Protein AF-A0A5K3ETA6-F1 (afdb_monomer_lite)

pLDDT: mean 77.11, std 19.18, range [35.22, 97.12]

Foldseek 3Di:
DDDPPPPPPVQDPPDCLVVLLVVLCVLLCQLLVDPVPDDVPDPVVVLVVLCQQQPVVQLQVLQVLNVHGDDDPVHHDHDPPPADSLNSNLVVSLVSLLPDPDQNPPDPDPDDDDDDDDDPSPGDHSNDHDDSLSSVLSSLSNRSNSVSHDDPVVSCVGCVNVPDPPPPPPPPDD

Organism: Mesocestoides corti (NCBI:txid53468)

InterPro domains:
  IPR000719 Protein kinase domain [PF00069] (15-161)
  IPR000719 Protein kinase domain [PS50011] (1-161)
  IPR011009 Protein kinase-like domain superfamily [SSF56112] (14-165)
  IPR050117 Mitogen-activated protein (MAP) kinase [PTHR24055] (13-162)

Structure (mmCIF, N/CA/C/O backbone):
data_AF-A0A5K3ETA6-F1
#
_entry.id   AF-A0A5K3ETA6-F1
#
loop_
_atom_site.group_PDB
_atom_site.id
_atom_site.type_symbol
_atom_site.label_atom_id
_atom_site.label_alt_id
_atom_site.label_comp_id
_atom_site.label_asym_id
_atom_site.label_entity_id
_atom_site.label_seq_id
_atom_site.pdbx_PDB_ins_code
_atom_site.Cartn_x
_atom_site.Cartn_y
_atom_site.Cartn_z
_atom_site.occupancy
_atom_site.B_iso_or_equiv
_atom_site.auth_seq_id
_atom_site.auth_comp_id
_atom_site.auth_asym_id
_atom_site.auth_atom_id
_atom_site.pdbx_PDB_model_num
ATOM 1 N N . ARG A 1 1 ? -38.987 4.309 29.956 1.00 40.47 1 ARG A N 1
ATOM 2 C CA . ARG A 1 1 ? -38.670 3.599 28.692 1.00 40.47 1 ARG A CA 1
ATOM 3 C C . ARG A 1 1 ? -37.370 4.204 28.181 1.00 40.47 1 ARG A C 1
ATOM 5 O O . ARG A 1 1 ? -37.408 5.271 27.590 1.00 40.47 1 ARG A O 1
ATOM 12 N N . GLU A 1 2 ? -36.251 3.592 28.552 1.00 41.38 2 GLU A N 1
ATOM 13 C CA . GLU A 1 2 ? -34.881 4.021 28.227 1.00 41.38 2 GLU A CA 1
ATOM 14 C C . GLU A 1 2 ? -34.517 3.629 26.777 1.00 41.38 2 GLU A C 1
ATOM 16 O O . GLU A 1 2 ? -34.916 2.544 26.342 1.00 41.38 2 GLU A O 1
ATOM 21 N N . PRO A 1 3 ? -33.788 4.463 26.013 1.00 51.09 3 PRO A N 1
ATOM 22 C CA . PRO A 1 3 ? -33.422 4.177 24.629 1.00 51.09 3 PRO A CA 1
ATOM 23 C C . PRO A 1 3 ? -32.154 3.307 24.547 1.00 51.09 3 PRO A C 1
ATOM 25 O O . PRO A 1 3 ? -31.030 3.781 24.689 1.00 51.09 3 PRO A O 1
ATOM 28 N N . THR A 1 4 ? -32.322 2.026 24.224 1.00 50.16 4 THR A N 1
ATOM 29 C CA . THR A 1 4 ? -31.259 1.021 24.008 1.00 50.16 4 THR A CA 1
ATOM 30 C C . THR A 1 4 ? -30.449 1.206 22.708 1.00 50.16 4 THR A C 1
ATOM 32 O O . THR A 1 4 ? -30.017 0.225 22.109 1.00 50.16 4 THR A O 1
ATOM 35 N N . ALA A 1 5 ? -30.230 2.436 22.233 1.00 53.06 5 ALA A N 1
ATOM 36 C CA . ALA A 1 5 ? -29.654 2.691 20.903 1.00 53.06 5 ALA A CA 1
ATOM 37 C C . ALA A 1 5 ? -28.271 3.374 20.887 1.00 53.06 5 ALA A C 1
ATOM 39 O O . ALA A 1 5 ? -27.763 3.663 19.808 1.00 53.06 5 ALA A O 1
ATOM 40 N N . PHE A 1 6 ? -27.628 3.608 22.039 1.00 46.38 6 PHE A N 1
ATOM 41 C CA . PHE A 1 6 ? -26.359 4.362 22.098 1.00 46.38 6 PHE A CA 1
ATOM 42 C C . PHE A 1 6 ? -25.091 3.551 22.413 1.00 46.38 6 PHE A C 1
ATOM 44 O O . PHE A 1 6 ? -24.008 4.124 22.466 1.00 46.38 6 PHE A O 1
ATOM 51 N N . TYR A 1 7 ? -25.169 2.221 22.525 1.00 45.25 7 TYR A N 1
ATOM 52 C CA . TYR A 1 7 ? -23.988 1.371 22.764 1.00 45.25 7 TYR A CA 1
ATOM 53 C C . TYR A 1 7 ? -23.715 0.368 21.638 1.00 45.25 7 TYR A C 1
ATOM 55 O O . TYR A 1 7 ? -23.285 -0.755 21.875 1.00 45.25 7 TYR A O 1
ATOM 63 N N . SER A 1 8 ? -23.897 0.763 20.379 1.00 44.25 8 SER A N 1
ATOM 64 C CA . SER A 1 8 ? -23.149 0.123 19.289 1.00 44.25 8 SER A CA 1
ATOM 65 C C . SER A 1 8 ? -21.801 0.818 19.181 1.00 44.25 8 SER A C 1
ATOM 67 O O . SER A 1 8 ? -21.592 1.624 18.285 1.00 44.25 8 SER A O 1
ATOM 69 N N . ASN A 1 9 ? -20.912 0.5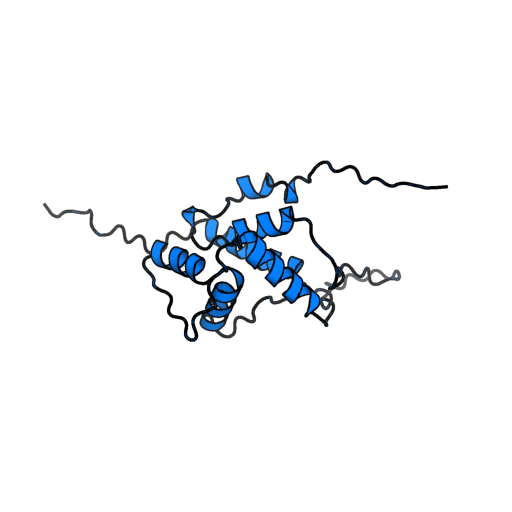72 20.141 1.00 43.56 9 ASN A N 1
ATOM 70 C CA . ASN A 1 9 ? -19.555 1.099 20.103 1.00 43.56 9 ASN A CA 1
ATOM 71 C C . ASN A 1 9 ? -18.862 0.518 18.844 1.00 43.56 9 ASN A C 1
ATOM 73 O O . ASN A 1 9 ? -18.558 -0.676 18.839 1.00 43.56 9 ASN A O 1
ATOM 77 N N . PRO A 1 10 ? -18.631 1.274 17.748 1.00 48.25 10 PRO A N 1
ATOM 78 C CA . PRO A 1 10 ? -18.183 0.704 16.467 1.00 48.25 10 PRO A CA 1
ATOM 79 C C . PRO A 1 10 ? -16.693 0.325 16.468 1.00 48.25 10 PRO A C 1
ATOM 81 O O . PRO A 1 10 ? -16.143 -0.043 15.431 1.00 48.25 10 PRO A O 1
ATOM 84 N N . ILE A 1 11 ? -16.026 0.471 17.616 1.00 46.25 11 ILE A N 1
ATOM 85 C CA . ILE A 1 11 ? -14.596 0.776 17.722 1.00 46.25 11 ILE A CA 1
ATOM 86 C C . ILE A 1 11 ? -13.679 -0.373 17.277 1.00 46.25 11 ILE A C 1
ATOM 88 O O . ILE A 1 11 ? -12.515 -0.118 16.996 1.00 46.25 11 ILE A O 1
ATOM 92 N N . LEU A 1 12 ? -14.157 -1.610 17.118 1.00 46.22 12 LEU A N 1
ATOM 93 C CA . LEU A 1 12 ? -13.300 -2.735 16.718 1.00 46.22 12 LEU A CA 1
ATOM 94 C C . LEU A 1 12 ? -14.031 -3.763 15.846 1.00 46.22 12 LEU A C 1
ATOM 96 O O . LEU A 1 12 ? -13.994 -4.958 16.129 1.00 46.22 12 LEU A O 1
ATOM 100 N N . ARG A 1 13 ? -14.678 -3.353 14.747 1.00 51.44 13 ARG A N 1
ATOM 101 C CA . ARG A 1 13 ? -14.955 -4.333 13.680 1.00 51.44 13 ARG A CA 1
ATOM 102 C C . ARG A 1 13 ? -13.637 -4.689 12.987 1.00 51.44 13 ARG A C 1
ATOM 104 O O . ARG A 1 13 ? -13.348 -4.205 11.895 1.00 51.44 13 ARG A O 1
ATOM 111 N N . GLN A 1 14 ? -12.834 -5.530 13.643 1.00 55.91 14 GLN A N 1
ATOM 112 C CA . GLN A 1 14 ? -11.781 -6.295 12.992 1.00 55.91 14 GLN A CA 1
ATOM 113 C C . GLN A 1 14 ? -12.472 -7.145 11.932 1.00 55.91 14 GLN A C 1
ATOM 115 O O . GLN A 1 14 ? -13.190 -8.098 12.220 1.00 55.91 14 GLN A O 1
ATOM 120 N N . THR A 1 15 ? -12.355 -6.695 10.696 1.00 73.69 15 THR A N 1
ATOM 121 C CA . THR A 1 15 ? -12.872 -7.403 9.536 1.00 73.69 15 THR A CA 1
ATOM 122 C C . THR A 1 15 ? -11.732 -8.196 8.922 1.00 73.69 15 THR A C 1
ATOM 124 O O . THR A 1 15 ? -10.556 -7.933 9.188 1.00 73.69 15 THR A O 1
ATOM 127 N N . THR A 1 16 ? -12.075 -9.106 8.020 1.00 84.06 16 THR A N 1
ATOM 128 C CA . THR A 1 16 ? -11.120 -9.792 7.136 1.00 84.06 16 THR A CA 1
ATOM 129 C C . THR A 1 16 ? -10.207 -8.821 6.368 1.00 84.06 16 THR A C 1
ATOM 131 O O . THR A 1 16 ? -9.168 -9.216 5.847 1.00 84.06 16 THR A O 1
ATOM 134 N N . ALA A 1 17 ? -10.532 -7.520 6.336 1.00 87.50 17 ALA A N 1
ATOM 135 C CA . ALA A 1 17 ? -9.655 -6.482 5.814 1.00 87.50 17 ALA A CA 1
ATOM 136 C C . ALA A 1 17 ? -8.297 -6.423 6.540 1.00 87.50 17 ALA A C 1
ATOM 138 O O . ALA A 1 17 ? -7.307 -6.052 5.910 1.00 87.50 17 ALA A O 1
ATOM 139 N N . VAL A 1 18 ? -8.213 -6.755 7.836 1.00 91.00 18 VAL A N 1
ATOM 140 C CA . VAL A 1 18 ? -6.930 -6.778 8.568 1.00 91.00 18 VAL A CA 1
ATOM 141 C C . VAL A 1 18 ? -6.021 -7.889 8.041 1.00 91.00 18 VAL A C 1
ATOM 143 O O . VAL A 1 18 ? -4.837 -7.644 7.816 1.00 91.00 18 VAL A O 1
ATOM 146 N N . ASP A 1 19 ? -6.579 -9.060 7.736 1.00 92.81 19 ASP A N 1
ATOM 147 C CA . ASP A 1 19 ? -5.821 -10.165 7.139 1.00 92.81 19 ASP A CA 1
ATOM 148 C C . ASP A 1 19 ? -5.293 -9.774 5.752 1.00 92.81 19 ASP A C 1
ATOM 150 O O .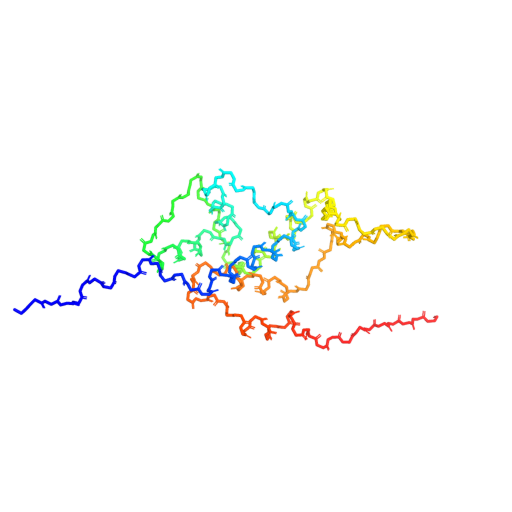 ASP A 1 19 ? -4.134 -10.012 5.421 1.00 92.81 19 ASP A O 1
ATOM 154 N N . LEU A 1 20 ? -6.108 -9.072 4.959 1.00 94.75 20 LEU A N 1
ATOM 155 C CA . LEU A 1 20 ? -5.720 -8.554 3.640 1.00 94.75 20 LEU A CA 1
ATOM 156 C C . LEU A 1 20 ? -4.616 -7.490 3.732 1.00 94.75 20 LEU A C 1
ATOM 158 O O . LEU A 1 20 ? -3.731 -7.450 2.876 1.00 94.75 20 LEU A O 1
ATOM 162 N N . TRP A 1 21 ? -4.614 -6.674 4.790 1.00 93.75 21 TRP A N 1
ATOM 163 C CA . TRP A 1 21 ? -3.499 -5.770 5.073 1.00 93.75 21 TRP A CA 1
ATOM 164 C C . TRP A 1 21 ? -2.219 -6.553 5.371 1.00 93.75 21 TRP A C 1
ATOM 166 O O . TRP A 1 21 ? -1.184 -6.267 4.772 1.00 93.75 21 TRP A O 1
ATOM 176 N N . ALA A 1 22 ? -2.287 -7.573 6.231 1.00 93.00 22 ALA A N 1
ATOM 177 C CA . ALA A 1 22 ? -1.143 -8.429 6.543 1.00 93.00 22 ALA A CA 1
ATOM 178 C C . ALA A 1 22 ? -0.588 -9.128 5.287 1.00 93.00 22 ALA A C 1
ATOM 180 O O . ALA A 1 22 ? 0.625 -9.134 5.074 1.00 93.00 22 ALA A O 1
ATOM 181 N N . VAL A 1 23 ? -1.459 -9.617 4.396 1.00 95.19 23 VAL A N 1
ATOM 182 C CA . VAL A 1 23 ? -1.069 -10.140 3.073 1.00 95.19 23 VAL A CA 1
ATOM 183 C C . VAL A 1 23 ? -0.347 -9.071 2.247 1.00 95.19 23 VAL A C 1
ATOM 185 O O . VAL A 1 23 ? 0.674 -9.359 1.624 1.00 95.19 23 VAL A O 1
ATOM 188 N N . GLY A 1 24 ? -0.819 -7.822 2.277 1.00 95.38 24 GLY A N 1
ATOM 189 C CA . GLY A 1 24 ? -0.132 -6.682 1.669 1.00 95.38 24 GLY A CA 1
ATOM 190 C C . GLY A 1 24 ? 1.276 -6.455 2.227 1.00 95.38 24 GLY A C 1
ATOM 191 O O . GLY A 1 24 ? 2.210 -6.255 1.452 1.00 95.38 24 GLY A O 1
ATOM 192 N N . VAL A 1 25 ? 1.457 -6.540 3.549 1.00 92.75 25 VAL A N 1
ATOM 193 C CA . VAL A 1 25 ? 2.769 -6.403 4.210 1.00 92.75 25 VAL A CA 1
ATOM 194 C C . VAL A 1 25 ? 3.718 -7.538 3.819 1.00 92.75 25 VAL A C 1
ATOM 196 O O . VAL A 1 25 ? 4.877 -7.284 3.495 1.00 92.75 25 VAL A O 1
ATOM 199 N N . ILE A 1 26 ? 3.231 -8.780 3.766 1.00 92.06 26 ILE A N 1
ATOM 200 C CA . ILE A 1 26 ? 4.012 -9.923 3.265 1.00 92.06 26 ILE A CA 1
ATOM 201 C C . ILE A 1 26 ? 4.413 -9.682 1.805 1.00 92.06 26 ILE A C 1
ATOM 203 O O . ILE A 1 26 ? 5.564 -9.890 1.416 1.00 92.06 26 ILE A O 1
ATOM 207 N N . PHE A 1 27 ? 3.488 -9.180 0.987 1.00 93.75 27 PHE A N 1
ATOM 208 C CA . PHE A 1 27 ? 3.772 -8.906 -0.414 1.00 93.75 27 PHE A CA 1
ATOM 209 C C . PHE A 1 27 ? 4.799 -7.777 -0.600 1.00 93.75 27 PHE A C 1
ATOM 211 O O . PHE A 1 27 ? 5.649 -7.871 -1.488 1.00 93.75 27 PHE A O 1
ATOM 218 N N . LEU A 1 28 ? 4.816 -6.761 0.274 1.00 91.69 28 LEU A N 1
ATOM 219 C CA . LEU A 1 28 ? 5.882 -5.751 0.301 1.00 91.69 28 LEU A CA 1
ATOM 220 C C . LEU A 1 28 ? 7.261 -6.370 0.497 1.00 91.69 28 LEU A C 1
ATOM 222 O O . LEU A 1 28 ? 8.210 -5.936 -0.162 1.00 91.69 28 LEU A O 1
ATOM 226 N N . SER A 1 29 ? 7.386 -7.385 1.355 1.00 88.88 29 SER A N 1
ATOM 227 C CA . SER A 1 29 ? 8.654 -8.092 1.536 1.00 88.88 29 SER A CA 1
ATO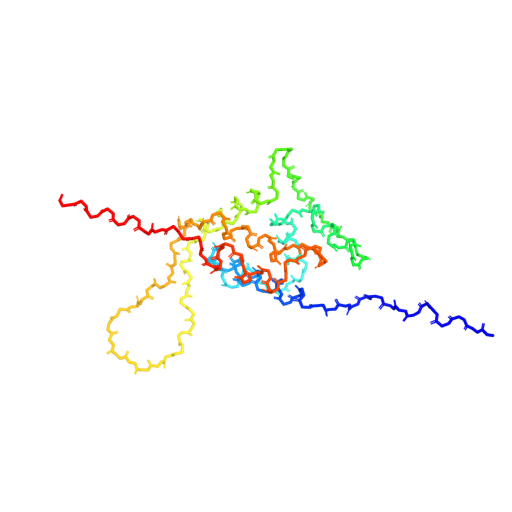M 228 C C . SER A 1 29 ? 9.135 -8.739 0.240 1.00 88.88 29 SER A C 1
ATOM 230 O O . SER A 1 29 ? 10.314 -8.621 -0.093 1.00 88.88 29 SER A O 1
ATOM 232 N N . PHE A 1 30 ? 8.236 -9.318 -0.562 1.00 88.12 30 PHE A N 1
ATOM 233 C CA . PHE A 1 30 ? 8.599 -9.849 -1.879 1.00 88.12 30 PHE A CA 1
ATOM 234 C C . PHE A 1 30 ? 8.996 -8.745 -2.869 1.00 88.12 30 PHE A C 1
ATOM 236 O O . PHE A 1 30 ? 10.048 -8.837 -3.514 1.00 88.12 30 PHE A O 1
ATOM 243 N N . LEU A 1 31 ? 8.200 -7.673 -2.968 1.00 90.38 31 LEU A N 1
ATOM 244 C CA . LEU A 1 31 ? 8.442 -6.585 -3.923 1.00 90.38 31 LEU A CA 1
ATOM 245 C C . LEU A 1 31 ? 9.733 -5.817 -3.622 1.00 90.38 31 LEU A C 1
ATOM 247 O O . LEU A 1 31 ? 10.480 -5.469 -4.539 1.00 90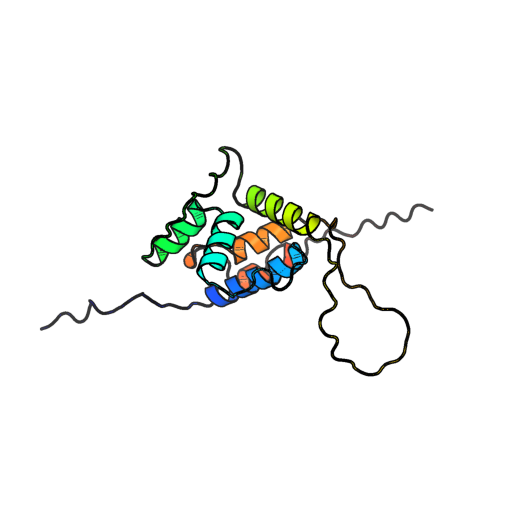.38 31 LEU A O 1
ATOM 251 N N . THR A 1 32 ? 10.029 -5.585 -2.347 1.00 87.88 32 THR A N 1
ATOM 252 C CA . THR A 1 32 ? 11.223 -4.843 -1.915 1.00 87.88 32 THR A CA 1
ATOM 253 C C . THR A 1 32 ? 12.438 -5.725 -1.680 1.00 87.88 32 THR A C 1
ATOM 255 O O . THR A 1 32 ? 13.552 -5.215 -1.662 1.00 87.88 32 THR A O 1
ATOM 258 N N . GLY A 1 33 ? 12.244 -7.035 -1.522 1.00 81.44 33 GLY A N 1
ATOM 259 C CA . GLY A 1 33 ? 13.306 -7.947 -1.117 1.00 81.44 33 GLY A CA 1
ATOM 260 C C . GLY A 1 33 ? 13.811 -7.694 0.306 1.00 81.44 33 GLY A C 1
ATOM 261 O O . GLY A 1 33 ? 14.944 -8.043 0.613 1.00 81.44 33 GLY A O 1
ATOM 262 N N . ARG A 1 34 ? 12.994 -7.073 1.167 1.00 78.69 34 ARG A N 1
ATOM 263 C CA . ARG A 1 34 ? 13.317 -6.804 2.572 1.00 78.69 34 ARG A CA 1
ATOM 264 C C . ARG A 1 34 ? 12.461 -7.640 3.501 1.00 78.69 34 ARG A C 1
ATOM 266 O O . ARG A 1 34 ? 11.232 -7.557 3.461 1.00 78.69 34 ARG A O 1
ATOM 273 N N . TYR A 1 35 ? 13.110 -8.389 4.383 1.00 75.19 35 TYR A N 1
ATOM 274 C CA . TYR A 1 35 ? 12.437 -9.103 5.456 1.00 75.19 35 TYR A CA 1
ATOM 275 C C . TYR A 1 35 ? 13.245 -9.030 6.764 1.00 75.19 35 TYR A C 1
ATOM 277 O O . TYR A 1 35 ? 14.446 -9.310 6.732 1.00 75.19 35 TYR A O 1
ATOM 285 N N . PRO A 1 36 ? 12.609 -8.703 7.904 1.00 70.38 36 PRO A N 1
ATOM 286 C CA . PRO A 1 36 ? 11.269 -8.111 8.018 1.00 70.38 36 PRO A CA 1
ATOM 287 C C . PRO A 1 36 ? 11.215 -6.727 7.338 1.00 70.38 36 PRO A C 1
ATOM 289 O O . PRO A 1 36 ? 12.203 -5.997 7.346 1.00 70.38 36 PRO A O 1
ATOM 292 N N . PHE A 1 37 ? 10.088 -6.378 6.699 1.00 69.12 37 PHE A N 1
ATOM 293 C CA . PHE A 1 37 ? 9.953 -5.105 5.966 1.00 69.12 37 PHE A CA 1
ATOM 294 C C . PHE A 1 37 ? 10.105 -3.884 6.888 1.00 69.12 37 PHE A C 1
ATOM 296 O O . PHE A 1 37 ? 10.810 -2.937 6.546 1.00 69.12 37 PHE A O 1
ATOM 303 N N . ILE A 1 38 ? 9.477 -3.939 8.063 1.00 71.81 38 ILE A N 1
ATOM 304 C CA . ILE A 1 38 ? 9.666 -3.000 9.170 1.00 71.81 38 ILE A CA 1
ATOM 305 C C . ILE A 1 38 ? 10.009 -3.835 10.404 1.00 71.81 38 ILE A C 1
ATOM 307 O O . ILE A 1 38 ? 9.365 -4.855 10.657 1.00 71.81 38 ILE A O 1
ATOM 311 N N . LYS A 1 39 ? 11.032 -3.428 11.161 1.00 68.75 39 LYS A N 1
ATOM 312 C CA . LYS A 1 39 ? 11.299 -4.005 12.481 1.00 68.75 39 LYS A CA 1
ATOM 313 C C . LYS A 1 39 ? 10.293 -3.418 13.465 1.00 68.75 39 LYS A C 1
ATOM 315 O O . LYS A 1 39 ? 10.235 -2.205 13.622 1.00 68.75 39 LYS A O 1
ATOM 320 N N . VAL A 1 40 ? 9.497 -4.278 14.089 1.00 64.62 40 VAL A N 1
ATOM 321 C CA . VAL A 1 40 ? 8.351 -3.898 14.934 1.00 64.62 40 VAL A CA 1
ATOM 322 C C . VAL A 1 40 ? 8.802 -3.535 16.356 1.00 64.62 40 VAL A C 1
ATOM 324 O O . VAL A 1 40 ? 8.214 -3.973 17.333 1.00 64.62 40 VAL A O 1
ATOM 327 N N . GLU A 1 41 ? 9.902 -2.795 16.493 1.00 68.44 41 GLU A N 1
ATOM 328 C CA . GLU A 1 41 ? 10.369 -2.354 17.817 1.00 68.44 41 GLU A CA 1
ATOM 329 C C . GLU A 1 41 ? 9.515 -1.185 18.346 1.00 68.44 41 GLU A C 1
ATOM 331 O O . GLU A 1 41 ? 9.398 -1.025 19.557 1.00 68.44 41 GLU A O 1
ATOM 336 N N . ASP A 1 42 ? 8.864 -0.429 17.450 1.00 76.25 42 ASP A N 1
ATOM 337 C CA . ASP A 1 42 ? 7.954 0.671 17.781 1.00 76.25 42 ASP A CA 1
ATOM 338 C C . ASP A 1 42 ? 6.804 0.772 16.753 1.00 76.25 42 ASP A C 1
ATOM 340 O O . ASP A 1 42 ? 7.028 0.910 15.544 1.00 76.25 42 ASP A O 1
ATOM 344 N N . ASP A 1 43 ? 5.556 0.722 17.227 1.00 83.06 43 ASP A N 1
ATOM 345 C CA . ASP A 1 43 ? 4.350 0.888 16.403 1.00 83.06 43 ASP A CA 1
ATOM 346 C C . ASP A 1 43 ? 4.286 2.273 15.733 1.00 83.06 43 ASP A C 1
ATOM 348 O O . ASP A 1 43 ? 3.721 2.422 14.642 1.00 83.06 43 ASP A O 1
ATOM 352 N N . LEU A 1 44 ? 4.891 3.296 16.347 1.00 84.12 44 LEU A N 1
ATOM 353 C CA . LEU A 1 44 ? 4.974 4.639 15.776 1.00 84.12 44 LEU A CA 1
ATOM 354 C C . LEU A 1 44 ? 5.906 4.674 14.562 1.00 84.12 44 LEU A C 1
ATOM 356 O O . LEU A 1 44 ? 5.557 5.291 13.555 1.00 84.12 44 LEU A O 1
ATOM 360 N N . GLU A 1 45 ? 7.027 3.951 14.596 1.00 84.19 45 GLU A N 1
ATOM 361 C CA . GLU A 1 45 ? 7.940 3.814 13.452 1.00 84.19 45 GLU A CA 1
ATOM 362 C C . GLU A 1 45 ? 7.281 3.070 12.286 1.00 84.19 45 GLU A C 1
ATOM 364 O O . GLU A 1 45 ? 7.452 3.428 11.111 1.00 84.19 45 GLU A O 1
ATOM 369 N N . VAL A 1 46 ? 6.457 2.065 12.598 1.00 86.81 46 VAL A N 1
ATOM 370 C CA . VAL A 1 46 ? 5.635 1.365 11.605 1.00 86.81 46 VAL A CA 1
ATOM 371 C C . VAL A 1 46 ? 4.662 2.344 10.945 1.00 86.81 46 VAL A C 1
ATOM 373 O O . VAL A 1 46 ? 4.618 2.447 9.713 1.00 86.81 46 VAL A O 1
ATOM 376 N N . LEU A 1 47 ? 3.915 3.109 11.744 1.00 88.19 47 LEU A N 1
ATOM 377 C CA . LEU A 1 47 ? 2.946 4.088 11.248 1.00 88.19 47 LEU A CA 1
ATOM 378 C C . LEU A 1 47 ? 3.614 5.198 10.424 1.00 88.19 47 LEU A C 1
ATOM 380 O O . LEU A 1 47 ? 3.104 5.594 9.368 1.00 88.19 47 LEU A O 1
ATOM 384 N N . HIS A 1 48 ? 4.769 5.674 10.879 1.00 87.75 48 HIS A N 1
ATOM 385 C CA . HIS A 1 48 ? 5.585 6.673 10.204 1.00 87.75 48 HIS A CA 1
ATOM 386 C C . HIS A 1 48 ? 6.073 6.167 8.838 1.00 87.75 48 HIS A C 1
ATOM 388 O O . HIS A 1 48 ? 5.922 6.855 7.818 1.00 87.75 48 HIS A O 1
ATOM 394 N N . SER A 1 49 ? 6.560 4.925 8.790 1.00 88.25 49 SER A N 1
ATOM 395 C CA . SER A 1 49 ? 7.004 4.254 7.565 1.00 88.25 49 SER A CA 1
ATOM 396 C C . SER A 1 49 ? 5.870 4.099 6.551 1.00 88.25 49 SER A C 1
ATOM 398 O O . SER A 1 49 ? 6.039 4.431 5.373 1.00 88.25 49 SER A O 1
ATOM 400 N N . PHE A 1 50 ? 4.685 3.659 6.987 1.00 91.19 50 PHE A N 1
ATOM 401 C CA . PHE A 1 50 ? 3.522 3.528 6.102 1.00 91.19 50 PHE A CA 1
ATOM 402 C C . PHE A 1 50 ? 2.980 4.877 5.625 1.00 91.19 50 PHE A C 1
ATOM 404 O O . PHE A 1 50 ? 2.591 4.993 4.464 1.00 91.19 50 PHE A O 1
ATOM 411 N N . SER A 1 51 ? 3.019 5.914 6.461 1.00 90.94 51 SER A N 1
ATOM 412 C CA . SER A 1 51 ? 2.638 7.280 6.068 1.00 90.94 51 SER A CA 1
ATOM 413 C C . SER A 1 51 ? 3.542 7.838 4.979 1.00 90.94 51 SER A C 1
ATOM 415 O O . SER A 1 51 ? 3.067 8.474 4.038 1.00 90.94 51 SER A O 1
ATOM 417 N N . HIS A 1 52 ? 4.830 7.515 5.035 1.00 88.31 52 HIS A N 1
ATOM 418 C CA . HIS A 1 52 ? 5.757 7.836 3.964 1.00 88.31 52 HIS A CA 1
ATOM 419 C C . HIS A 1 52 ? 5.568 6.946 2.733 1.00 88.31 52 HIS A C 1
ATOM 421 O O . HIS A 1 52 ? 5.777 7.423 1.623 1.00 88.31 52 HIS A O 1
ATOM 427 N N . LEU A 1 53 ? 5.232 5.664 2.884 1.00 90.44 53 LEU A N 1
ATOM 428 C CA . LEU A 1 53 ? 5.105 4.731 1.759 1.00 90.44 53 LEU A CA 1
ATOM 429 C C . LEU A 1 53 ? 3.818 4.942 0.949 1.00 90.44 53 LEU A C 1
ATOM 431 O O . LEU A 1 53 ? 3.856 4.946 -0.280 1.00 90.44 53 LEU A O 1
ATOM 435 N N . LEU A 1 54 ? 2.688 5.087 1.641 1.00 91.50 54 LEU A N 1
ATOM 436 C CA . LEU A 1 54 ? 1.341 5.135 1.063 1.00 91.50 54 LEU A CA 1
ATOM 437 C C . LEU A 1 54 ? 0.829 6.564 0.852 1.00 91.50 54 LEU A C 1
ATOM 439 O O . LEU A 1 54 ? -0.195 6.747 0.185 1.00 91.50 54 LEU A O 1
ATOM 443 N N . GLY A 1 55 ? 1.541 7.548 1.407 1.00 90.31 55 GLY A N 1
ATOM 444 C CA . GLY A 1 55 ? 1.177 8.958 1.422 1.00 90.31 55 GLY A CA 1
ATOM 445 C C . GLY A 1 55 ? 0.405 9.345 2.686 1.00 90.31 55 GLY A C 1
ATOM 446 O O . GLY A 1 55 ? -0.537 8.661 3.095 1.00 90.31 55 GLY A O 1
ATOM 447 N N . TYR A 1 56 ? 0.783 10.486 3.269 1.00 90.50 56 TYR A N 1
ATOM 448 C CA . TYR A 1 56 ? 0.204 10.999 4.512 1.00 90.50 56 TYR A CA 1
ATOM 449 C C . TYR A 1 56 ? -1.310 11.208 4.411 1.00 90.50 56 TYR A C 1
ATOM 451 O O . TYR A 1 56 ? -2.047 10.720 5.259 1.00 90.50 56 TYR A O 1
ATOM 459 N N . GLU A 1 57 ? -1.793 11.852 3.344 1.00 90.31 57 GLU A N 1
ATOM 460 C CA . GLU A 1 57 ? -3.226 12.135 3.164 1.00 90.31 57 GLU A CA 1
ATOM 461 C C . GLU A 1 57 ? -4.082 10.864 3.158 1.00 90.31 57 GLU A C 1
ATOM 463 O O . GLU A 1 57 ? -5.157 10.822 3.754 1.00 90.31 57 GLU A O 1
ATOM 468 N N . ARG A 1 58 ? -3.594 9.792 2.524 1.00 92.00 58 ARG A N 1
ATOM 469 C CA . ARG A 1 58 ? -4.315 8.514 2.465 1.00 92.00 58 ARG A CA 1
ATOM 470 C C . ARG A 1 58 ? -4.327 7.822 3.822 1.00 92.00 58 ARG A C 1
ATOM 472 O O . ARG A 1 58 ? -5.373 7.342 4.251 1.00 92.00 58 ARG A O 1
ATOM 479 N N . MET A 1 59 ? -3.191 7.813 4.518 1.00 93.19 59 MET A N 1
ATOM 480 C CA . MET A 1 59 ? -3.117 7.290 5.884 1.00 93.19 59 MET A CA 1
ATOM 481 C C . MET A 1 59 ? -4.017 8.077 6.839 1.00 93.19 59 MET A C 1
ATOM 483 O O . MET A 1 59 ? -4.737 7.485 7.643 1.00 93.19 59 MET A O 1
ATOM 487 N N . GLN A 1 60 ? -4.059 9.400 6.691 1.00 92.88 60 GLN A N 1
ATOM 488 C CA . GLN A 1 60 ? -4.927 10.279 7.460 1.00 92.88 60 GLN A CA 1
ATOM 489 C C . GLN A 1 60 ? -6.412 9.985 7.199 1.00 92.88 60 GLN A C 1
ATOM 491 O O . GLN A 1 60 ? -7.198 9.951 8.142 1.00 92.88 60 GLN A O 1
ATOM 496 N N . GLN A 1 61 ? -6.820 9.742 5.949 1.00 92.25 61 GLN A N 1
ATOM 497 C CA . GLN A 1 61 ? -8.189 9.313 5.617 1.00 92.25 61 GLN A CA 1
ATOM 498 C C . GLN A 1 61 ? -8.543 7.971 6.273 1.00 92.25 61 GLN A C 1
ATOM 500 O O . GLN A 1 61 ? -9.628 7.832 6.839 1.00 92.25 61 GLN A O 1
ATOM 505 N N . GLY A 1 62 ? -7.619 7.005 6.246 1.00 91.38 62 GLY A N 1
ATOM 506 C CA . GLY A 1 62 ? -7.768 5.723 6.939 1.00 91.38 62 GLY A CA 1
ATOM 507 C C . GLY A 1 62 ? -7.997 5.905 8.439 1.00 91.38 62 GLY A C 1
ATOM 508 O O . GLY A 1 62 ? -8.972 5.385 8.980 1.00 91.38 62 GLY A O 1
ATOM 509 N N . ALA A 1 63 ? -7.172 6.721 9.095 1.00 91.62 63 ALA A N 1
ATOM 510 C CA . ALA A 1 63 ? -7.324 7.034 10.513 1.00 91.62 63 ALA A CA 1
ATOM 511 C C . ALA A 1 63 ? -8.671 7.706 10.826 1.00 91.62 63 ALA A C 1
ATOM 513 O O . ALA A 1 63 ? -9.357 7.292 11.761 1.00 91.62 63 ALA A O 1
ATOM 514 N N . HIS A 1 64 ? -9.100 8.678 10.016 1.00 91.44 64 HIS A N 1
ATOM 515 C CA . HIS A 1 64 ? -10.399 9.328 10.210 1.00 91.44 64 HIS A CA 1
ATOM 516 C C . HIS A 1 64 ? -11.568 8.347 10.082 1.00 91.44 64 HIS A C 1
ATOM 518 O O . HIS A 1 64 ? -12.529 8.455 10.841 1.00 91.44 64 HIS A O 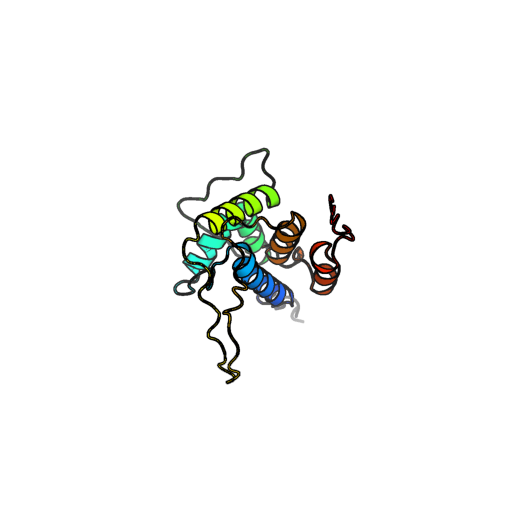1
ATOM 524 N N . SER A 1 65 ? -11.479 7.359 9.183 1.00 87.69 65 SER A N 1
ATOM 525 C CA . SER A 1 65 ? -12.532 6.345 9.013 1.00 87.69 65 SER A CA 1
ATOM 526 C C . SER A 1 65 ? -12.761 5.474 10.257 1.00 87.69 65 SER A C 1
ATOM 528 O O . SER A 1 65 ? -13.832 4.893 10.407 1.00 87.69 65 SER A O 1
ATOM 530 N N . VAL A 1 66 ? -11.783 5.425 11.168 1.00 84.19 66 VAL A N 1
ATOM 531 C CA . VAL A 1 66 ? -11.857 4.718 12.458 1.00 84.19 66 VAL A CA 1
ATOM 532 C C . VAL A 1 66 ? -11.930 5.677 13.656 1.00 84.19 66 VAL A C 1
ATOM 534 O O . VAL A 1 66 ? -11.718 5.270 14.797 1.00 84.19 66 VAL A O 1
ATOM 537 N N . GLY A 1 67 ? -12.211 6.964 13.417 1.00 86.00 67 GLY A N 1
ATOM 538 C CA . GLY A 1 67 ? -12.332 7.981 14.467 1.00 86.00 67 GLY A CA 1
ATOM 539 C C . GLY A 1 67 ? -11.001 8.393 15.109 1.00 86.00 67 GLY A C 1
ATOM 540 O O . GLY A 1 67 ? -10.978 8.822 16.261 1.00 86.00 67 GLY A O 1
ATOM 541 N N . LYS A 1 68 ? -9.880 8.241 14.396 1.00 88.50 68 LYS A N 1
ATOM 542 C CA . LYS A 1 68 ? -8.529 8.614 14.845 1.00 88.50 68 LYS A CA 1
ATOM 543 C C . LYS A 1 68 ? -7.940 9.722 13.968 1.00 88.50 68 LYS A C 1
ATOM 545 O O . LYS A 1 68 ? -8.377 9.959 12.846 1.00 88.50 68 LYS A O 1
ATOM 550 N N . ARG A 1 69 ? -6.907 10.394 14.478 1.00 89.56 69 ARG A N 1
ATOM 551 C CA . ARG A 1 69 ? -6.141 11.417 13.756 1.00 89.56 69 ARG A CA 1
ATOM 552 C C . ARG A 1 69 ? -4.653 11.111 13.891 1.00 89.56 69 ARG A C 1
ATOM 554 O O . ARG A 1 69 ? -4.181 10.938 15.008 1.00 89.56 69 ARG A O 1
ATOM 561 N N . ILE A 1 70 ? -3.938 11.055 12.769 1.00 88.00 70 ILE A N 1
ATOM 562 C CA . ILE A 1 70 ? -2.480 10.915 12.752 1.00 88.00 70 ILE A CA 1
ATOM 563 C C . ILE A 1 70 ? -1.865 12.319 12.834 1.00 88.00 70 ILE A C 1
ATOM 565 O O . ILE A 1 70 ? -2.388 13.277 12.264 1.00 88.00 70 ILE A O 1
ATOM 569 N N . LEU A 1 71 ? -0.779 12.448 13.590 1.00 87.44 71 LEU A N 1
ATOM 570 C CA . LEU A 1 71 ? 0.048 13.648 13.663 1.00 87.44 71 LEU A CA 1
ATOM 571 C C . LEU A 1 71 ? 1.489 13.197 13.414 1.00 87.44 71 LEU A C 1
ATOM 573 O O . LEU A 1 71 ? 1.982 12.338 14.138 1.00 87.44 71 LEU A O 1
ATOM 577 N N . ILE A 1 72 ? 2.124 13.716 12.361 1.00 84.56 72 ILE A N 1
ATOM 578 C CA . ILE A 1 72 ? 3.512 13.394 11.996 1.00 84.56 72 ILE A CA 1
ATOM 579 C C . ILE A 1 72 ? 4.279 14.697 11.812 1.00 84.56 72 ILE A C 1
ATOM 581 O O . ILE A 1 72 ? 3.829 15.575 11.071 1.00 84.56 72 ILE A O 1
ATOM 585 N N . ASP A 1 73 ? 5.435 14.782 12.465 1.00 81.25 73 ASP A N 1
ATOM 586 C CA . ASP A 1 73 ? 6.368 15.901 12.393 1.00 81.25 73 ASP A CA 1
ATOM 587 C C . ASP A 1 73 ? 7.797 15.365 12.162 1.00 81.25 73 ASP A C 1
ATOM 589 O O . ASP A 1 73 ? 8.256 14.546 12.962 1.00 81.25 73 ASP A O 1
ATOM 593 N N . PRO A 1 74 ? 8.492 15.754 11.074 1.00 80.94 74 PRO A N 1
ATOM 594 C CA . PRO A 1 74 ? 8.026 16.624 9.993 1.00 80.94 74 PRO A CA 1
ATOM 595 C C . PRO A 1 74 ? 6.990 15.942 9.094 1.00 80.94 74 PRO A C 1
ATOM 597 O O . PRO A 1 74 ? 7.091 14.756 8.772 1.00 80.94 74 PRO A O 1
ATOM 600 N N . ARG A 1 75 ? 5.991 16.710 8.639 1.00 78.75 75 ARG A N 1
ATOM 601 C CA . ARG A 1 75 ? 4.957 16.200 7.727 1.00 78.75 75 ARG A CA 1
ATOM 602 C C . ARG A 1 75 ? 5.610 15.678 6.435 1.00 78.75 75 ARG A C 1
ATOM 604 O O . ARG A 1 75 ? 6.398 16.410 5.831 1.00 78.75 75 ARG A O 1
ATOM 611 N N . PRO A 1 76 ? 5.253 14.469 5.959 1.00 80.75 76 PRO A N 1
ATOM 612 C CA . PRO A 1 76 ? 5.780 13.944 4.705 1.00 80.75 76 PRO A CA 1
ATOM 613 C C . PRO A 1 76 ? 5.448 14.886 3.539 1.00 80.75 76 PRO A C 1
ATOM 615 O O . PRO A 1 76 ? 4.358 15.472 3.533 1.00 80.75 76 PRO A O 1
ATOM 618 N N . PRO A 1 77 ? 6.334 15.018 2.534 1.00 76.25 77 PRO A N 1
ATOM 619 C CA . PRO A 1 77 ? 6.060 15.861 1.380 1.00 76.25 77 PRO A CA 1
ATOM 620 C C . PRO A 1 77 ? 4.773 15.393 0.683 1.00 76.25 77 PRO A C 1
ATOM 622 O O . PRO A 1 77 ? 4.577 14.180 0.519 1.00 76.25 77 PRO A O 1
ATOM 625 N N . PRO A 1 78 ? 3.888 16.325 0.283 1.00 76.12 78 PRO A N 1
ATOM 626 C CA . PRO A 1 78 ? 2.673 15.967 -0.432 1.00 76.12 78 PRO A CA 1
ATOM 627 C C . PRO A 1 78 ? 3.027 15.299 -1.764 1.00 76.12 78 PRO A C 1
ATOM 629 O O . PRO A 1 78 ? 4.091 15.540 -2.340 1.00 76.12 78 PRO A O 1
ATOM 632 N N . LEU A 1 79 ? 2.125 14.449 -2.258 1.00 79.50 79 LEU A N 1
ATOM 633 C CA . LEU A 1 79 ? 2.233 13.953 -3.629 1.00 79.50 79 LEU A CA 1
ATOM 634 C C . LEU A 1 79 ? 2.186 15.161 -4.573 1.00 79.50 79 LEU A C 1
ATOM 636 O O . LEU A 1 79 ? 1.381 16.067 -4.368 1.00 79.50 79 LEU A O 1
ATOM 640 N N . GLY A 1 80 ? 3.053 15.181 -5.586 1.00 77.88 80 GLY A N 1
ATOM 641 C CA . GLY A 1 80 ? 3.032 16.252 -6.581 1.00 77.88 80 GLY A CA 1
ATOM 642 C C . GLY A 1 80 ? 1.721 16.246 -7.373 1.00 77.88 80 GLY A C 1
ATOM 643 O O . GLY A 1 80 ? 1.136 15.186 -7.581 1.00 77.88 80 GLY A O 1
ATOM 644 N N . ASP A 1 81 ? 1.300 17.407 -7.880 1.00 74.06 81 ASP A N 1
ATOM 645 C CA . ASP A 1 81 ? -0.028 17.629 -8.489 1.00 74.06 81 ASP A CA 1
ATOM 646 C C . ASP A 1 81 ? -0.411 16.662 -9.629 1.00 74.06 81 ASP A C 1
ATOM 648 O O . ASP A 1 81 ? -1.586 16.500 -9.949 1.00 74.06 81 ASP A O 1
ATOM 652 N N . LYS A 1 82 ? 0.573 16.012 -10.264 1.00 80.44 82 LYS A N 1
ATOM 653 C CA . LYS A 1 82 ? 0.378 15.071 -11.383 1.00 80.44 82 LYS A CA 1
ATOM 654 C C . LYS A 1 82 ? 0.665 13.607 -11.025 1.00 80.44 82 LYS A C 1
ATOM 656 O O . LYS A 1 82 ? 0.540 12.738 -11.887 1.00 80.44 82 LYS A O 1
ATOM 661 N N . GLU A 1 83 ? 1.095 13.312 -9.800 1.00 86.06 83 GLU A N 1
ATOM 662 C CA . GLU A 1 83 ? 1.515 11.968 -9.400 1.00 86.06 83 GLU A CA 1
ATOM 663 C C . GLU A 1 83 ? 0.354 11.187 -8.772 1.00 86.06 83 GLU A C 1
ATOM 665 O O . GLU A 1 83 ? -0.231 11.589 -7.769 1.00 86.06 83 GLU A O 1
ATOM 670 N N . THR A 1 84 ? 0.020 10.030 -9.348 1.00 90.75 84 THR A N 1
ATOM 671 C CA . THR A 1 84 ? -1.003 9.151 -8.768 1.00 90.75 84 THR A CA 1
ATOM 672 C C . THR A 1 84 ? -0.444 8.385 -7.561 1.00 90.75 84 THR A C 1
ATOM 674 O O . THR A 1 84 ? 0.746 8.055 -7.546 1.00 90.75 84 THR A O 1
ATOM 677 N N . PRO A 1 85 ? -1.278 7.998 -6.573 1.00 88.69 85 PRO A N 1
ATOM 678 C CA . PRO A 1 85 ? -0.826 7.195 -5.432 1.00 88.69 85 PRO A CA 1
ATOM 679 C C . PRO A 1 85 ? -0.121 5.895 -5.834 1.00 88.69 85 PRO A C 1
ATOM 681 O O . PRO A 1 85 ? 0.865 5.497 -5.215 1.00 88.69 85 PRO A O 1
ATOM 684 N N . LEU A 1 86 ? -0.592 5.260 -6.912 1.00 91.75 86 LEU A N 1
ATOM 685 C CA . LEU A 1 86 ? 0.027 4.059 -7.462 1.00 91.75 86 LEU A CA 1
ATOM 686 C C . LEU A 1 86 ? 1.417 4.347 -8.045 1.00 91.75 86 LEU A C 1
ATOM 688 O O . LEU A 1 86 ? 2.351 3.585 -7.797 1.00 91.75 86 LEU A O 1
ATOM 692 N N . ALA A 1 87 ? 1.572 5.436 -8.806 1.00 91.75 87 ALA A N 1
ATOM 693 C CA . ALA A 1 87 ? 2.864 5.829 -9.366 1.00 91.75 87 ALA A CA 1
ATOM 694 C C . ALA A 1 87 ? 3.876 6.157 -8.259 1.00 91.75 87 ALA A C 1
ATOM 696 O O . ALA A 1 87 ? 5.004 5.653 -8.296 1.00 91.75 87 ALA A O 1
ATOM 697 N N . TYR A 1 88 ? 3.437 6.904 -7.242 1.00 90.94 88 TYR A N 1
ATOM 698 C CA . TYR A 1 88 ? 4.229 7.238 -6.061 1.00 90.94 88 TYR A CA 1
ATOM 699 C C . TYR A 1 88 ? 4.721 5.982 -5.330 1.00 90.94 88 TYR A C 1
ATOM 701 O O . TYR A 1 88 ? 5.927 5.777 -5.153 1.00 90.94 88 TYR A O 1
ATOM 709 N N . MET A 1 89 ? 3.794 5.088 -4.970 1.00 92.12 89 MET A N 1
ATOM 710 C CA . MET A 1 89 ? 4.112 3.843 -4.273 1.00 92.12 89 MET A CA 1
ATOM 711 C C . MET A 1 89 ? 5.039 2.959 -5.113 1.00 92.12 89 MET A C 1
ATOM 713 O O . MET A 1 89 ? 6.058 2.483 -4.614 1.00 92.12 89 MET A O 1
ATOM 717 N N . LYS A 1 90 ? 4.757 2.788 -6.410 1.00 93.56 90 LYS A N 1
ATOM 718 C CA . LYS A 1 90 ? 5.606 2.018 -7.331 1.00 93.56 90 LYS A CA 1
ATOM 719 C C . LYS A 1 90 ? 7.040 2.552 -7.358 1.00 93.56 90 LYS A C 1
ATOM 721 O O . LYS A 1 90 ? 7.983 1.774 -7.214 1.00 93.56 90 LYS A O 1
ATOM 726 N N . LYS A 1 91 ? 7.219 3.868 -7.518 1.00 92.19 91 LYS A N 1
ATOM 727 C CA . LYS A 1 91 ? 8.540 4.518 -7.538 1.00 92.19 91 LYS A CA 1
ATOM 728 C C . LYS A 1 91 ? 9.308 4.247 -6.244 1.00 92.19 91 LYS A C 1
ATOM 730 O O . LYS A 1 91 ? 10.487 3.892 -6.290 1.00 92.19 91 LYS A O 1
ATOM 735 N N . ARG A 1 92 ? 8.630 4.353 -5.099 1.00 90.75 92 ARG A N 1
ATOM 736 C CA . ARG A 1 92 ? 9.205 4.084 -3.775 1.00 90.75 92 ARG A CA 1
ATOM 737 C C . ARG A 1 92 ? 9.611 2.625 -3.608 1.00 90.75 92 ARG A C 1
ATOM 739 O O . ARG A 1 92 ? 10.740 2.376 -3.203 1.00 90.75 92 ARG A O 1
ATOM 746 N N . LEU A 1 93 ? 8.763 1.669 -3.984 1.00 91.94 93 LEU A N 1
ATOM 747 C CA . LEU A 1 93 ? 9.080 0.240 -3.884 1.00 91.94 93 LEU A CA 1
ATOM 748 C C . LEU A 1 93 ? 10.265 -0.166 -4.768 1.00 91.94 93 LEU A C 1
ATOM 750 O O . LEU A 1 93 ? 11.118 -0.936 -4.331 1.00 91.94 93 LEU A O 1
ATOM 754 N N . ILE A 1 94 ? 10.366 0.391 -5.978 1.00 91.38 94 ILE A N 1
ATOM 755 C CA . ILE A 1 94 ? 11.519 0.167 -6.863 1.00 91.38 94 ILE A CA 1
ATOM 756 C C . ILE A 1 94 ? 12.796 0.745 -6.243 1.00 91.38 94 ILE A C 1
ATOM 758 O O . ILE A 1 94 ? 13.825 0.072 -6.220 1.00 91.38 94 ILE A O 1
ATOM 762 N N . ALA A 1 95 ? 12.745 1.975 -5.723 1.00 90.56 95 ALA A N 1
ATOM 763 C CA . ALA A 1 95 ? 13.888 2.594 -5.053 1.00 90.56 95 ALA A CA 1
ATOM 764 C C . ALA A 1 95 ? 14.321 1.792 -3.816 1.00 90.56 95 ALA A C 1
ATOM 766 O O . ALA A 1 95 ? 15.509 1.543 -3.620 1.00 90.56 95 ALA A O 1
ATOM 767 N N . MET A 1 96 ? 13.350 1.323 -3.029 1.00 89.56 96 MET A N 1
ATOM 768 C CA . MET A 1 96 ? 13.576 0.448 -1.886 1.00 89.56 96 MET A CA 1
ATOM 769 C C . MET A 1 96 ? 14.297 -0.829 -2.311 1.00 89.56 96 MET A C 1
ATOM 771 O O . MET A 1 96 ? 15.355 -1.115 -1.761 1.00 89.56 96 MET A O 1
ATOM 775 N N . ARG A 1 97 ? 13.798 -1.537 -3.327 1.00 88.62 97 ARG A N 1
ATOM 776 C CA . ARG A 1 97 ? 14.439 -2.752 -3.835 1.00 88.62 97 ARG A CA 1
ATOM 777 C C . ARG A 1 97 ? 15.874 -2.505 -4.301 1.00 88.62 97 ARG A C 1
ATOM 779 O O . ARG A 1 97 ? 16.770 -3.235 -3.903 1.00 88.62 97 ARG A O 1
ATOM 786 N N . LYS A 1 98 ? 16.111 -1.446 -5.081 1.00 88.38 98 LYS A N 1
ATOM 787 C CA . LYS A 1 98 ? 17.454 -1.089 -5.577 1.00 88.38 98 LYS A CA 1
ATOM 788 C C . LYS A 1 98 ? 18.440 -0.763 -4.457 1.00 88.38 98 LYS A C 1
ATOM 790 O O . LYS A 1 98 ? 19.620 -1.074 -4.573 1.00 88.38 98 LYS A O 1
ATOM 795 N N . ALA A 1 99 ? 17.965 -0.125 -3.389 1.00 86.38 99 ALA A N 1
ATOM 796 C CA . ALA A 1 99 ? 18.779 0.174 -2.217 1.00 86.38 99 ALA A CA 1
ATOM 797 C C . ALA A 1 99 ? 19.097 -1.079 -1.382 1.00 86.38 99 ALA A C 1
ATOM 799 O O . ALA A 1 99 ? 19.965 -1.022 -0.513 1.00 86.38 99 ALA A O 1
ATOM 800 N N . GLU A 1 100 ? 18.410 -2.202 -1.623 1.00 79.12 100 GLU A N 1
ATOM 801 C CA . GLU A 1 100 ? 18.692 -3.448 -0.926 1.00 79.12 100 GLU A CA 1
ATOM 802 C C . GLU A 1 100 ? 19.951 -4.103 -1.500 1.00 79.12 100 GLU A C 1
ATOM 804 O O . GLU A 1 100 ? 19.997 -4.570 -2.643 1.00 79.12 100 GLU A O 1
ATOM 809 N N . ARG A 1 101 ? 21.018 -4.060 -0.697 1.00 66.69 101 ARG A N 1
ATOM 810 C CA . ARG A 1 101 ? 22.336 -4.613 -1.034 1.00 66.69 101 ARG A CA 1
ATOM 811 C C . ARG A 1 101 ? 22.525 -6.018 -0.480 1.00 66.69 101 ARG A C 1
ATOM 813 O O . ARG A 1 101 ? 23.397 -6.735 -0.963 1.00 66.69 101 ARG A O 1
ATOM 820 N N . LYS A 1 102 ? 21.728 -6.418 0.515 1.00 63.44 102 LYS A N 1
ATOM 821 C CA . LYS A 1 102 ? 21.713 -7.791 1.005 1.00 63.44 102 LYS A CA 1
ATOM 822 C C . LYS A 1 102 ? 20.704 -8.547 0.154 1.00 63.44 102 LYS A C 1
ATOM 824 O O . LYS A 1 102 ? 19.506 -8.313 0.256 1.00 63.44 102 LYS A O 1
ATOM 829 N N . LEU A 1 103 ? 21.179 -9.445 -0.712 1.00 55.41 103 LEU A N 1
ATOM 830 C CA . LEU A 1 103 ? 20.298 -10.486 -1.244 1.00 55.41 103 LEU A CA 1
ATOM 831 C C . LEU A 1 103 ? 19.593 -11.112 -0.040 1.00 55.41 103 LEU A C 1
ATOM 833 O O . LEU A 1 103 ? 20.275 -11.396 0.947 1.00 55.41 103 LEU A O 1
ATOM 837 N N . ILE A 1 104 ? 18.260 -11.236 -0.101 1.00 56.28 104 ILE A N 1
ATOM 838 C CA . ILE A 1 104 ? 17.446 -11.865 0.946 1.00 56.28 104 ILE A CA 1
ATOM 839 C C . ILE A 1 104 ? 18.219 -13.093 1.413 1.00 56.28 104 ILE A C 1
ATOM 841 O O . ILE A 1 104 ? 18.422 -14.023 0.629 1.00 56.28 104 ILE A O 1
ATOM 845 N N . SER A 1 105 ? 18.722 -13.061 2.649 1.00 48.66 105 SER A N 1
ATOM 846 C CA . SER A 1 105 ? 19.275 -14.262 3.255 1.00 48.66 105 SER A CA 1
ATOM 847 C C . SER A 1 105 ? 18.181 -15.304 3.139 1.00 48.66 105 SER A C 1
ATOM 849 O O . SER A 1 105 ? 17.043 -15.015 3.525 1.00 48.66 105 SER A O 1
ATOM 851 N N . LEU A 1 106 ? 18.513 -16.447 2.532 1.00 50.72 106 LEU A N 1
ATOM 852 C CA . LEU A 1 106 ? 17.586 -17.556 2.347 1.00 50.72 106 LEU A CA 1
ATOM 853 C C . LEU A 1 106 ? 16.756 -17.716 3.631 1.00 50.72 106 LEU A C 1
ATOM 855 O O . LEU A 1 106 ? 17.333 -17.605 4.722 1.00 50.72 106 LEU A O 1
ATOM 859 N N . PRO A 1 107 ? 15.434 -17.953 3.534 1.00 47.84 107 PRO A N 1
ATOM 860 C CA . PRO A 1 107 ? 14.663 -18.379 4.695 1.00 47.84 107 PRO A CA 1
ATOM 861 C C . PRO A 1 107 ? 15.465 -19.460 5.429 1.00 47.84 107 PRO A C 1
ATOM 863 O O . PRO A 1 107 ? 16.099 -20.261 4.731 1.00 47.84 107 PRO A O 1
ATOM 866 N N . PRO A 1 108 ? 15.497 -19.495 6.778 1.00 46.22 108 PRO A N 1
ATOM 867 C CA . PRO A 1 108 ? 16.164 -20.568 7.500 1.00 46.22 108 PRO A CA 1
ATOM 868 C C . PRO A 1 108 ? 15.648 -21.885 6.933 1.00 46.22 108 PRO A C 1
ATOM 870 O O . PRO A 1 108 ? 14.480 -22.226 7.108 1.00 46.22 108 PRO A O 1
ATOM 873 N N . SER A 1 109 ? 16.480 -22.551 6.133 1.00 44.19 109 SER A N 1
ATOM 874 C CA . SER A 1 109 ? 16.048 -23.742 5.425 1.00 44.19 109 SER A CA 1
ATOM 875 C C . SER A 1 109 ? 15.717 -24.759 6.502 1.00 44.19 109 SER A C 1
ATOM 877 O O . SER A 1 109 ? 16.577 -25.077 7.331 1.00 44.19 109 SER A O 1
ATOM 879 N N . MET A 1 110 ? 14.476 -25.243 6.534 1.00 50.44 110 MET A N 1
ATOM 880 C CA . MET A 1 110 ? 14.189 -26.488 7.228 1.00 50.44 110 MET A CA 1
ATOM 881 C C . MET A 1 110 ? 15.019 -27.556 6.521 1.00 50.44 110 MET A C 1
ATOM 883 O O . MET A 1 110 ? 14.634 -28.056 5.470 1.00 50.44 110 MET A O 1
ATOM 887 N N . ARG A 1 111 ? 16.220 -27.813 7.053 1.00 43.44 111 ARG A N 1
ATOM 888 C CA . ARG A 1 111 ? 17.199 -28.759 6.518 1.00 43.44 111 ARG A CA 1
ATOM 889 C C . ARG A 1 111 ? 16.565 -30.146 6.477 1.00 43.44 111 ARG A C 1
ATOM 891 O O . ARG A 1 111 ? 16.610 -30.878 7.458 1.00 43.44 111 ARG A O 1
ATOM 898 N N . THR A 1 112 ? 15.995 -30.519 5.341 1.00 44.06 112 THR A N 1
ATOM 899 C CA . THR A 1 112 ? 15.752 -31.918 5.003 1.00 44.06 112 THR A CA 1
ATOM 900 C C . THR A 1 112 ? 16.969 -32.409 4.236 1.00 44.06 112 THR A C 1
ATOM 902 O O . THR A 1 112 ? 17.271 -31.913 3.150 1.00 44.06 112 THR A O 1
ATOM 905 N N . ASN A 1 113 ? 17.696 -33.340 4.847 1.00 46.97 113 ASN A N 1
ATOM 906 C CA . ASN A 1 113 ? 18.886 -33.992 4.313 1.00 46.97 113 ASN A CA 1
ATOM 907 C C . ASN A 1 113 ? 18.608 -34.607 2.933 1.00 46.97 113 ASN A C 1
ATOM 909 O O . ASN A 1 113 ? 18.171 -35.749 2.848 1.00 46.97 113 ASN A O 1
ATOM 913 N N . THR A 1 114 ? 18.870 -33.879 1.851 1.00 45.50 114 THR A N 1
ATOM 914 C CA . THR A 1 114 ? 19.023 -34.476 0.521 1.00 45.50 114 THR A CA 1
ATOM 915 C C . THR A 1 114 ? 20.200 -33.805 -0.166 1.00 45.50 114 THR A C 1
ATOM 917 O O . THR A 1 114 ? 20.197 -32.616 -0.475 1.00 45.50 114 THR A O 1
ATOM 920 N N . SER A 1 115 ? 21.268 -34.579 -0.279 1.00 52.25 115 SER A N 1
ATOM 921 C CA . SER A 1 115 ? 22.541 -34.205 -0.867 1.00 52.25 115 SER A CA 1
ATOM 922 C C . SER A 1 115 ? 22.415 -34.246 -2.388 1.00 52.25 115 SER A C 1
ATOM 924 O O . SER A 1 115 ? 22.578 -35.309 -2.971 1.00 52.25 115 SER A O 1
ATOM 926 N N . THR A 1 116 ? 22.135 -33.113 -3.027 1.00 47.38 116 THR A N 1
ATOM 927 C CA . THR A 1 116 ? 22.467 -32.872 -4.441 1.00 47.38 116 THR A CA 1
ATOM 928 C C . THR A 1 116 ? 22.636 -31.376 -4.673 1.00 47.38 116 THR A C 1
ATOM 930 O O . THR A 1 116 ? 21.825 -30.568 -4.222 1.00 47.38 116 THR A O 1
ATOM 933 N N . ASP A 1 117 ? 23.725 -31.044 -5.353 1.00 50.47 117 ASP A N 1
ATOM 934 C CA . ASP A 1 117 ? 24.286 -29.719 -5.565 1.00 50.47 117 ASP A CA 1
ATOM 935 C C . ASP A 1 117 ? 23.344 -28.677 -6.172 1.00 50.47 117 ASP A C 1
ATOM 937 O O . ASP A 1 117 ? 22.730 -28.887 -7.218 1.00 50.47 117 ASP A O 1
ATOM 941 N N . SER A 1 118 ? 23.390 -27.499 -5.546 1.00 45.41 118 SER A N 1
ATOM 942 C CA . SER A 1 118 ? 23.155 -26.132 -6.040 1.00 45.41 118 SER A CA 1
ATOM 943 C C . SER A 1 118 ? 22.195 -25.417 -5.091 1.00 45.41 118 SER A C 1
ATOM 945 O O . SER A 1 118 ? 21.034 -25.819 -4.992 1.00 45.41 118 SER A O 1
ATOM 947 N N . PRO A 1 119 ? 22.605 -24.333 -4.403 1.00 47.59 119 PRO A N 1
ATOM 948 C CA . PRO A 1 119 ? 21.630 -23.482 -3.747 1.00 47.59 119 PRO A CA 1
ATOM 949 C C . PRO A 1 119 ? 20.770 -22.895 -4.866 1.00 47.59 119 PRO A C 1
ATOM 951 O O . PRO A 1 119 ? 21.237 -22.055 -5.633 1.00 47.59 119 PRO A O 1
ATOM 954 N N . THR A 1 120 ? 19.530 -23.359 -5.021 1.00 47.59 120 THR A N 1
ATOM 955 C CA . THR A 1 120 ? 18.577 -22.684 -5.900 1.00 47.59 120 THR A CA 1
ATOM 956 C C . THR A 1 120 ? 18.372 -21.296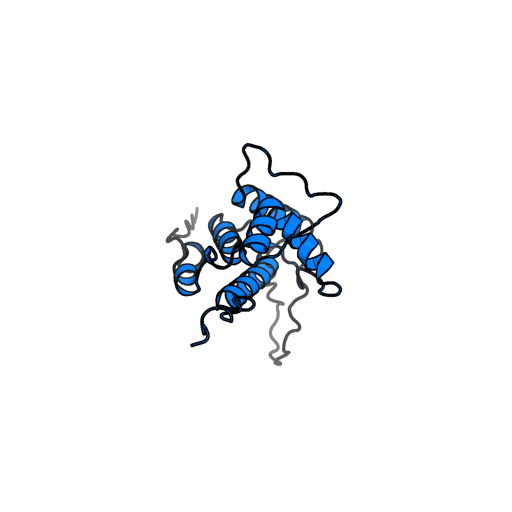 -5.304 1.00 47.59 120 THR A C 1
ATOM 958 O O . THR A 1 120 ? 17.653 -21.122 -4.322 1.00 47.59 120 THR A O 1
ATOM 961 N N . VAL A 1 121 ? 19.086 -20.301 -5.828 1.00 49.97 121 VAL A N 1
ATOM 962 C CA . VAL A 1 121 ? 18.950 -18.906 -5.415 1.00 49.97 121 VAL A CA 1
ATOM 963 C C . VAL A 1 121 ? 17.593 -18.427 -5.934 1.00 49.97 121 VAL A C 1
ATOM 965 O O . VAL A 1 121 ? 17.495 -17.830 -6.999 1.00 49.97 121 VAL A O 1
ATOM 968 N N . ILE A 1 122 ? 16.516 -18.685 -5.183 1.00 57.03 122 ILE A N 1
ATOM 969 C CA . ILE A 1 122 ? 15.173 -18.122 -5.425 1.00 57.03 122 ILE A CA 1
ATOM 970 C C . ILE A 1 122 ? 15.122 -16.677 -4.882 1.00 57.03 122 ILE A C 1
ATOM 972 O O . ILE A 1 122 ? 14.149 -16.241 -4.275 1.00 57.03 122 ILE A O 1
ATOM 976 N N . ALA A 1 123 ? 16.208 -15.917 -5.027 1.00 64.69 123 ALA A N 1
ATOM 977 C CA . ALA A 1 123 ? 16.253 -14.512 -4.653 1.00 64.69 123 ALA A CA 1
ATOM 978 C C . ALA A 1 123 ? 16.284 -13.688 -5.938 1.00 64.69 123 ALA A C 1
ATOM 980 O O . ALA A 1 123 ? 17.278 -13.658 -6.661 1.00 64.69 123 ALA A O 1
ATOM 981 N N . LEU A 1 124 ? 15.167 -13.025 -6.239 1.00 77.62 124 LEU A N 1
ATOM 982 C CA . LEU A 1 124 ? 15.087 -12.091 -7.358 1.00 77.62 124 LEU A CA 1
ATOM 983 C C . LEU A 1 124 ? 16.132 -10.974 -7.173 1.00 77.62 124 LEU A C 1
ATOM 985 O O . LEU A 1 124 ? 16.254 -10.418 -6.081 1.00 77.62 124 LEU A O 1
ATOM 989 N N . SER A 1 125 ? 16.828 -10.589 -8.247 1.00 80.69 125 SER A N 1
ATOM 990 C CA . SER A 1 125 ? 17.805 -9.486 -8.227 1.00 80.69 125 SER A CA 1
ATOM 991 C C . SER A 1 125 ? 17.215 -8.192 -7.642 1.00 80.69 125 SER A C 1
ATOM 993 O O . SER A 1 125 ? 16.018 -7.916 -7.789 1.00 80.69 125 SER A O 1
ATOM 995 N N . ASN A 1 126 ? 18.047 -7.349 -7.027 1.00 81.94 126 ASN A N 1
ATOM 996 C CA . ASN A 1 126 ? 17.650 -6.009 -6.578 1.00 81.94 126 ASN A CA 1
ATOM 997 C C . ASN A 1 126 ? 17.285 -5.063 -7.746 1.00 81.94 126 ASN A C 1
ATOM 999 O O . ASN A 1 126 ? 16.599 -4.060 -7.552 1.00 81.94 126 ASN A O 1
ATOM 1003 N N . THR A 1 127 ? 17.674 -5.421 -8.973 1.00 85.19 127 THR A N 1
ATOM 1004 C CA . THR A 1 127 ? 17.281 -4.753 -10.221 1.00 85.19 127 THR A CA 1
ATOM 1005 C C . THR A 1 127 ? 16.031 -5.347 -10.871 1.00 85.19 127 THR A C 1
ATOM 1007 O O . THR A 1 127 ? 15.595 -4.849 -11.910 1.00 85.19 127 THR A O 1
ATOM 1010 N N . HIS A 1 128 ? 15.430 -6.393 -10.293 1.00 87.12 128 HIS A N 1
ATOM 1011 C CA . HIS A 1 128 ? 14.211 -6.992 -10.831 1.00 87.12 128 HIS A CA 1
ATOM 1012 C C . HIS A 1 128 ? 13.044 -5.994 -10.795 1.00 87.12 128 HIS A C 1
ATOM 1014 O O . HIS A 1 128 ? 12.774 -5.370 -9.767 1.00 87.12 128 HIS A O 1
ATOM 1020 N N . HIS A 1 129 ? 12.342 -5.863 -11.921 1.00 87.25 129 HIS A N 1
ATOM 1021 C CA . HIS A 1 129 ? 11.157 -5.020 -12.049 1.00 87.25 129 HIS A CA 1
ATOM 1022 C C . HIS A 1 129 ? 9.923 -5.907 -12.192 1.00 87.25 129 HIS A C 1
ATOM 1024 O O . HIS A 1 129 ? 9.820 -6.689 -13.134 1.00 87.25 129 HIS A O 1
ATOM 1030 N N . PHE A 1 130 ? 8.980 -5.755 -11.267 1.00 91.06 130 PHE A N 1
ATOM 1031 C CA . PHE A 1 130 ? 7.710 -6.470 -11.314 1.00 91.06 130 PHE A CA 1
ATOM 1032 C C . PHE A 1 130 ? 6.759 -5.828 -12.340 1.00 91.06 130 PHE A C 1
ATOM 1034 O O . PHE A 1 130 ? 6.885 -4.633 -12.641 1.00 91.06 130 PHE A O 1
ATOM 1041 N N . PRO A 1 131 ? 5.777 -6.577 -12.873 1.00 93.62 131 PRO A N 1
ATOM 1042 C CA . PRO A 1 131 ? 4.743 -5.997 -13.726 1.00 93.62 131 PRO A CA 1
ATOM 1043 C C . PRO A 1 131 ? 3.935 -4.928 -12.974 1.00 93.62 131 PRO A C 1
ATOM 1045 O O . PRO A 1 131 ? 3.785 -4.984 -11.753 1.00 93.62 131 PRO A O 1
ATOM 1048 N N . SER A 1 132 ? 3.355 -3.965 -13.701 1.00 92.62 132 SER A N 1
ATOM 1049 C CA . SER A 1 132 ? 2.508 -2.908 -13.114 1.00 92.62 132 SER A CA 1
ATOM 1050 C C . SER A 1 132 ? 1.376 -3.468 -12.248 1.00 92.62 132 SER A C 1
ATOM 1052 O O . SER A 1 132 ? 1.103 -2.921 -11.182 1.00 92.62 132 SER A O 1
ATOM 1054 N N . ALA A 1 133 ? 0.788 -4.595 -12.662 1.00 94.88 133 ALA A N 1
ATOM 1055 C CA . ALA A 1 133 ? -0.260 -5.297 -11.927 1.00 94.88 133 ALA A CA 1
ATOM 1056 C C . ALA A 1 133 ? 0.180 -5.760 -10.523 1.00 94.88 133 ALA A C 1
ATOM 1058 O O . ALA A 1 133 ? -0.653 -5.835 -9.626 1.00 94.88 133 ALA A O 1
ATOM 1059 N N . ALA A 1 134 ? 1.470 -6.036 -10.299 1.00 95.44 134 ALA A N 1
ATOM 1060 C CA . ALA A 1 134 ? 1.980 -6.388 -8.973 1.00 95.44 134 ALA A CA 1
ATOM 1061 C C . ALA A 1 134 ? 1.844 -5.208 -8.002 1.00 95.44 134 ALA A C 1
ATOM 1063 O O . ALA A 1 134 ? 1.352 -5.348 -6.884 1.00 95.44 134 ALA A O 1
ATOM 1064 N N . TYR A 1 135 ? 2.247 -4.021 -8.461 1.00 95.75 135 TYR A N 1
ATOM 1065 C CA . TYR A 1 135 ? 2.150 -2.793 -7.678 1.00 95.75 135 TYR A CA 1
ATOM 1066 C C . TYR A 1 135 ? 0.692 -2.371 -7.471 1.00 95.75 135 TYR A C 1
ATOM 1068 O O . TYR A 1 135 ? 0.364 -1.904 -6.384 1.00 95.75 135 TYR A O 1
ATOM 1076 N N . ASP A 1 136 ? -0.179 -2.579 -8.466 1.00 96.50 136 ASP A N 1
ATOM 1077 C CA . ASP A 1 136 ? -1.620 -2.310 -8.335 1.00 96.50 136 ASP A CA 1
ATOM 1078 C C . ASP A 1 136 ? -2.257 -3.190 -7.255 1.00 96.50 136 ASP A C 1
ATOM 1080 O O . ASP A 1 136 ? -2.893 -2.676 -6.335 1.00 96.50 136 ASP A O 1
ATOM 1084 N N . LEU A 1 137 ? -2.000 -4.504 -7.289 1.00 97.12 137 LEU A N 1
ATOM 1085 C CA . LEU A 1 137 ? -2.497 -5.418 -6.261 1.00 97.12 137 LEU A CA 1
ATOM 1086 C C . LEU A 1 137 ? -2.000 -5.017 -4.870 1.00 97.12 137 LEU A C 1
ATOM 1088 O O . LEU A 1 137 ? -2.783 -4.960 -3.925 1.00 97.12 137 LEU A O 1
ATOM 1092 N N . CYS A 1 138 ? -0.706 -4.714 -4.743 1.00 96.69 138 CYS A N 1
ATOM 1093 C CA . CYS A 1 138 ? -0.117 -4.304 -3.471 1.00 96.69 138 CYS A CA 1
ATOM 1094 C C . CYS A 1 138 ? -0.754 -3.009 -2.941 1.00 96.69 138 CYS A C 1
ATOM 1096 O O . CYS A 1 138 ? -1.087 -2.932 -1.761 1.00 96.69 138 CYS A O 1
ATOM 1098 N N . ALA A 1 139 ? -1.000 -2.022 -3.810 1.00 96.12 139 ALA A N 1
ATOM 1099 C CA . ALA A 1 139 ? -1.665 -0.775 -3.436 1.00 96.12 139 ALA A CA 1
ATOM 1100 C C . ALA A 1 139 ? -3.107 -0.994 -2.950 1.00 96.12 139 ALA A C 1
ATOM 1102 O O . ALA A 1 139 ? -3.548 -0.310 -2.027 1.00 96.12 139 ALA A O 1
ATOM 1103 N N . ARG A 1 140 ? -3.827 -1.957 -3.540 1.00 96.44 140 ARG A N 1
ATOM 1104 C CA . ARG A 1 140 ? -5.192 -2.326 -3.137 1.00 96.44 140 ARG A CA 1
ATOM 1105 C C . ARG A 1 140 ? -5.245 -3.120 -1.829 1.00 96.44 140 ARG A C 1
ATOM 1107 O O . ARG A 1 140 ? -6.163 -2.916 -1.038 1.00 96.44 140 ARG A O 1
ATOM 1114 N N . LEU A 1 141 ? -4.272 -4.005 -1.592 1.00 96.62 141 LEU A N 1
ATOM 1115 C CA . LEU A 1 141 ? -4.110 -4.728 -0.321 1.00 96.62 141 LEU A CA 1
ATOM 1116 C C . LEU A 1 141 ? -3.768 -3.765 0.827 1.00 96.62 141 LEU A C 1
ATOM 1118 O O . LEU A 1 141 ? -4.284 -3.901 1.933 1.00 96.62 141 LEU A O 1
ATOM 1122 N N . LEU A 1 142 ? -2.947 -2.752 0.541 1.00 95.88 142 LEU A N 1
ATOM 1123 C CA . LEU A 1 142 ? -2.526 -1.713 1.483 1.00 95.88 142 LEU A CA 1
ATOM 1124 C C . LEU A 1 142 ? -3.366 -0.436 1.385 1.00 95.88 142 LEU A C 1
ATOM 1126 O O . LEU A 1 142 ? -2.869 0.666 1.617 1.00 95.88 142 LEU A O 1
ATOM 1130 N N . GLU A 1 143 ? -4.643 -0.552 1.031 1.00 95.00 143 GLU A N 1
ATOM 1131 C CA . GLU A 1 143 ? -5.570 0.575 1.108 1.00 95.00 143 GLU A CA 1
ATOM 1132 C C . GLU A 1 143 ? -5.796 0.950 2.588 1.00 95.00 143 GLU A C 1
ATOM 1134 O O . GLU A 1 143 ? -6.262 0.099 3.361 1.00 95.00 143 GLU A O 1
ATOM 1139 N N . PRO A 1 144 ? -5.451 2.184 3.023 1.00 93.44 144 PRO A N 1
ATOM 1140 C CA . PRO A 1 144 ? -5.568 2.579 4.426 1.00 93.44 144 PRO A CA 1
ATOM 1141 C C . PRO A 1 144 ? -7.002 2.592 4.948 1.00 93.44 144 PRO A C 1
ATOM 1143 O O . PRO A 1 144 ? -7.214 2.301 6.121 1.00 93.44 144 PRO A O 1
ATOM 1146 N N . VAL A 1 145 ? -7.985 2.905 4.098 1.00 92.19 145 VAL A N 1
ATOM 1147 C CA . VAL A 1 145 ? -9.401 2.895 4.482 1.00 92.19 145 VAL A CA 1
ATOM 1148 C C . VAL A 1 145 ? -9.935 1.456 4.419 1.00 92.19 145 VAL A C 1
ATOM 1150 O O . VAL A 1 145 ? -10.066 0.915 3.319 1.00 92.19 145 VAL A O 1
ATOM 1153 N N . PRO A 1 146 ? -10.305 0.814 5.547 1.00 89.94 146 PRO A N 1
ATOM 1154 C CA . PRO A 1 146 ? -10.654 -0.610 5.552 1.00 89.94 146 PRO A CA 1
ATOM 1155 C C . PRO A 1 146 ? -11.824 -0.976 4.632 1.00 89.94 146 PRO A C 1
ATOM 1157 O O . PRO A 1 146 ? -11.800 -2.031 4.011 1.00 89.94 146 PRO A O 1
ATOM 1160 N N . SER A 1 147 ? -12.819 -0.094 4.493 1.00 89.50 147 SER A N 1
ATOM 1161 C CA . SER A 1 147 ? -13.989 -0.311 3.627 1.00 89.50 147 SER A CA 1
ATOM 1162 C C . SER A 1 147 ? -13.695 -0.207 2.127 1.00 89.50 147 SER A C 1
ATOM 1164 O O . SER A 1 147 ? -14.508 -0.645 1.321 1.00 89.50 147 SER A O 1
ATOM 1166 N N . ARG A 1 148 ? -12.554 0.378 1.742 1.00 92.56 148 ARG A N 1
ATOM 1167 C CA . ARG A 1 148 ? -12.110 0.503 0.342 1.00 92.56 148 ARG A CA 1
ATOM 1168 C C . ARG A 1 148 ? -11.070 -0.553 -0.034 1.00 92.56 148 ARG A C 1
ATOM 1170 O O . ARG A 1 148 ? -10.667 -0.621 -1.195 1.00 92.56 148 ARG A O 1
ATOM 1177 N N . ARG A 1 149 ? -10.602 -1.333 0.944 1.00 94.56 149 ARG A N 1
ATOM 1178 C CA . ARG A 1 149 ? -9.586 -2.367 0.755 1.00 94.56 149 ARG A CA 1
ATOM 1179 C C . ARG A 1 149 ? -10.161 -3.533 -0.033 1.00 94.56 149 ARG A C 1
ATOM 1181 O O . ARG A 1 149 ? -11.296 -3.938 0.194 1.00 94.56 149 ARG A O 1
ATOM 1188 N N . ILE A 1 150 ? -9.351 -4.069 -0.943 1.00 94.69 150 ILE A N 1
ATOM 1189 C CA . ILE A 1 150 ? -9.727 -5.233 -1.746 1.00 94.69 150 ILE A CA 1
ATOM 1190 C C . ILE A 1 150 ? -10.039 -6.434 -0.850 1.00 94.69 150 ILE A C 1
ATOM 1192 O O . ILE A 1 150 ? -9.360 -6.674 0.150 1.00 94.69 150 ILE A O 1
ATOM 1196 N N . THR A 1 151 ? -11.056 -7.199 -1.223 1.00 94.50 151 THR A N 1
ATOM 1197 C CA . THR A 1 151 ? -11.408 -8.460 -0.564 1.00 94.50 151 THR A CA 1
ATOM 1198 C C . THR A 1 151 ? -10.548 -9.618 -1.079 1.00 94.50 151 THR A C 1
ATOM 1200 O O . THR A 1 151 ? -9.951 -9.542 -2.154 1.00 94.50 151 THR A O 1
ATOM 1203 N N . ALA A 1 152 ? -10.499 -10.736 -0.345 1.00 93.69 152 ALA A N 1
ATOM 1204 C CA . ALA A 1 152 ? -9.797 -11.942 -0.805 1.00 93.69 152 ALA A CA 1
ATOM 1205 C C . ALA A 1 152 ? -10.330 -12.436 -2.160 1.00 93.69 152 ALA A C 1
ATOM 1207 O O . ALA A 1 152 ? -9.565 -12.810 -3.047 1.00 93.69 152 ALA A O 1
ATOM 1208 N N . GLU A 1 153 ? -11.651 -12.393 -2.328 1.00 92.69 153 GLU A N 1
ATOM 1209 C CA . GLU A 1 153 ? -12.335 -12.847 -3.533 1.00 92.69 153 GLU A CA 1
ATOM 1210 C C . GLU A 1 153 ? -11.954 -12.002 -4.762 1.00 92.69 153 GLU A C 1
ATOM 1212 O O . GLU A 1 153 ? -11.680 -12.526 -5.842 1.00 92.69 153 GLU A O 1
ATOM 1217 N N . GLU A 1 154 ? -11.872 -10.682 -4.598 1.00 93.94 154 GLU A N 1
ATOM 1218 C CA . GLU A 1 154 ? -11.396 -9.765 -5.634 1.00 93.94 154 GLU A CA 1
ATOM 1219 C C . GLU A 1 154 ? -9.891 -9.917 -5.888 1.00 93.94 154 GLU A C 1
ATOM 1221 O O . GLU A 1 154 ? -9.457 -9.878 -7.041 1.00 93.94 154 GLU A O 1
ATOM 1226 N N . ALA A 1 155 ? -9.091 -10.131 -4.839 1.00 95.44 155 ALA A N 1
ATOM 1227 C CA . ALA A 1 155 ? -7.644 -10.293 -4.947 1.00 95.44 155 ALA A CA 1
ATOM 1228 C C . ALA A 1 155 ? -7.263 -11.526 -5.780 1.00 95.44 155 ALA A C 1
ATOM 1230 O O . ALA A 1 155 ? -6.394 -11.431 -6.646 1.00 95.44 155 ALA A O 1
ATOM 1231 N N . VAL A 1 156 ? -7.951 -12.658 -5.598 1.00 94.31 156 VAL A N 1
ATOM 1232 C CA . VAL A 1 156 ? -7.729 -13.871 -6.411 1.00 94.31 156 VAL A CA 1
ATOM 1233 C C . VAL A 1 156 ? -8.088 -13.641 -7.882 1.00 94.31 156 VAL A C 1
ATOM 1235 O O . VAL A 1 156 ? -7.462 -14.210 -8.776 1.00 94.31 156 VAL A O 1
ATOM 1238 N N . ARG A 1 157 ? -9.062 -12.767 -8.165 1.00 95.06 157 ARG A N 1
ATOM 1239 C CA . ARG A 1 157 ? -9.434 -12.395 -9.538 1.00 95.06 157 ARG A CA 1
ATOM 1240 C C . ARG A 1 157 ? -8.508 -11.356 -10.166 1.00 95.06 157 ARG A C 1
ATOM 1242 O O . ARG A 1 157 ? -8.626 -11.101 -11.365 1.00 95.06 157 ARG A O 1
ATOM 1249 N N . HIS A 1 158 ? -7.611 -10.754 -9.389 1.00 95.44 158 HIS A N 1
ATOM 1250 C CA . HIS A 1 158 ? -6.750 -9.676 -9.847 1.00 95.44 158 HIS A CA 1
ATOM 1251 C C . HIS A 1 158 ? -5.838 -10.133 -11.006 1.00 95.44 158 HIS A C 1
ATOM 1253 O O . HIS A 1 158 ? -5.303 -11.246 -10.943 1.00 95.44 158 HIS A O 1
ATOM 1259 N N . PRO A 1 159 ? -5.573 -9.289 -12.030 1.00 94.38 159 PRO A N 1
ATOM 1260 C CA . PRO A 1 159 ? -4.737 -9.653 -13.183 1.00 94.38 159 PRO A CA 1
ATOM 1261 C C . PRO A 1 159 ? -3.343 -10.182 -12.827 1.00 94.38 159 PRO A C 1
ATOM 1263 O O . PRO A 1 159 ? -2.777 -10.986 -13.559 1.00 94.38 159 PRO A O 1
ATOM 1266 N N . TYR A 1 160 ? -2.792 -9.748 -11.691 1.00 94.31 160 TYR A N 1
ATOM 1267 C CA . TYR A 1 160 ? -1.514 -10.257 -11.188 1.00 94.31 160 TYR A CA 1
ATOM 1268 C C . TYR A 1 160 ? -1.581 -11.729 -10.749 1.00 94.31 160 TYR A C 1
ATOM 1270 O O . TYR A 1 160 ? -0.637 -12.468 -10.995 1.00 94.31 160 TYR A O 1
ATOM 1278 N N . ILE A 1 161 ? -2.687 -12.154 -10.126 1.00 92.56 161 ILE A N 1
ATOM 1279 C CA . ILE A 1 161 ? -2.857 -13.516 -9.594 1.00 92.56 161 ILE A CA 1
ATOM 1280 C C . ILE A 1 161 ? -3.377 -14.469 -10.668 1.00 92.56 161 ILE A C 1
ATOM 1282 O O . ILE A 1 161 ? -2.845 -15.564 -10.818 1.00 92.56 161 ILE A O 1
ATOM 1286 N N . ARG A 1 162 ? -4.379 -14.057 -11.459 1.00 90.50 162 ARG A N 1
ATOM 1287 C CA . ARG A 1 162 ? -4.888 -14.896 -12.562 1.00 90.50 162 ARG A CA 1
ATOM 1288 C C . ARG A 1 162 ? -3.886 -15.057 -13.707 1.00 90.50 162 ARG A C 1
ATOM 1290 O O . ARG A 1 162 ? -4.061 -15.947 -14.533 1.00 90.50 162 ARG A O 1
ATOM 1297 N N . GLY A 1 163 ? -2.875 -14.191 -13.758 1.00 79.00 163 GLY A N 1
ATOM 1298 C CA . GLY A 1 163 ? -2.037 -13.995 -14.926 1.00 79.00 163 GLY A CA 1
ATOM 1299 C C . GLY A 1 163 ? -2.802 -13.225 -15.999 1.00 79.00 163 GLY A C 1
ATOM 1300 O O . GLY A 1 163 ? -3.945 -13.531 -16.338 1.00 79.00 163 GLY A O 1
ATOM 1301 N N . THR A 1 164 ? -2.169 -12.214 -16.581 1.00 61.38 164 THR A N 1
ATOM 1302 C CA . THR A 1 164 ? -2.550 -11.825 -17.935 1.00 61.38 164 THR A CA 1
ATOM 1303 C C . THR A 1 164 ? -2.093 -12.971 -18.834 1.00 61.38 164 THR A C 1
ATOM 1305 O O . THR A 1 164 ? -0.967 -13.442 -18.690 1.00 61.38 164 THR A O 1
ATOM 1308 N N . SER A 1 165 ? -2.928 -13.470 -19.747 1.00 48.41 165 SER A N 1
ATOM 1309 C CA . SER A 1 165 ? -2.482 -14.413 -20.784 1.00 48.41 165 SER A CA 1
ATOM 1310 C C . SER A 1 165 ? -1.527 -13.718 -21.768 1.00 48.41 165 SER A C 1
ATOM 1312 O O . SER A 1 165 ? -1.822 -13.581 -22.949 1.00 48.41 165 SER A O 1
ATOM 1314 N N . ALA A 1 166 ? -0.385 -13.227 -21.296 1.00 45.41 166 ALA A N 1
ATOM 1315 C CA . ALA A 1 166 ? 0.726 -12.824 -22.130 1.00 45.41 166 ALA A CA 1
ATOM 1316 C C . ALA A 1 166 ? 1.551 -14.087 -22.378 1.00 45.41 166 ALA A C 1
ATOM 1318 O O . ALA A 1 166 ? 2.324 -14.521 -21.525 1.00 45.41 166 ALA A O 1
ATOM 1319 N N . LYS A 1 167 ? 1.319 -14.720 -23.534 1.00 36.25 167 LYS A N 1
ATOM 1320 C CA . LYS A 1 167 ? 2.157 -15.818 -24.028 1.00 36.25 167 LYS A CA 1
ATOM 1321 C C . LYS A 1 167 ? 3.628 -15.380 -23.939 1.00 36.25 167 LYS A C 1
ATOM 1323 O O . LYS A 1 167 ? 3.934 -14.275 -24.395 1.00 36.25 167 LYS A O 1
ATOM 1328 N N . PRO A 1 168 ? 4.538 -16.194 -23.381 1.00 40.31 168 PRO A N 1
ATOM 1329 C CA . PRO A 1 168 ? 5.954 -15.891 -23.467 1.00 40.31 168 PRO A CA 1
ATOM 1330 C C . PRO A 1 168 ? 6.347 -15.989 -24.944 1.00 40.31 168 PRO A C 1
ATOM 1332 O O . PRO A 1 168 ? 6.353 -17.076 -25.517 1.00 40.31 168 PRO A O 1
ATOM 1335 N N . ASN A 1 169 ? 6.638 -14.852 -25.579 1.00 37.41 169 ASN A N 1
ATOM 1336 C CA . ASN A 1 169 ? 7.334 -14.834 -26.861 1.00 37.41 169 ASN A CA 1
ATOM 1337 C C . ASN A 1 169 ? 8.761 -15.330 -26.610 1.00 37.41 169 ASN A C 1
ATOM 1339 O O . ASN A 1 169 ? 9.681 -14.542 -26.407 1.00 37.41 169 ASN A O 1
ATOM 1343 N N . ILE A 1 170 ? 8.929 -16.650 -26.583 1.00 45.03 170 ILE A N 1
ATOM 1344 C CA . ILE A 1 170 ? 10.224 -17.285 -26.788 1.00 45.03 170 ILE A CA 1
ATOM 1345 C C . ILE A 1 170 ? 10.489 -17.141 -28.284 1.00 45.03 170 ILE A C 1
ATOM 1347 O O . ILE A 1 170 ? 10.111 -17.990 -29.086 1.00 45.03 170 ILE A O 1
ATOM 1351 N N . THR A 1 171 ? 11.080 -16.019 -28.682 1.00 43.34 171 THR A N 1
ATOM 1352 C CA . THR A 1 171 ? 11.744 -15.936 -29.979 1.00 43.34 171 THR A CA 1
ATOM 1353 C C . THR A 1 171 ? 13.027 -16.748 -29.870 1.00 43.34 171 THR A C 1
ATOM 1355 O O . THR A 1 171 ? 14.068 -16.242 -29.459 1.00 43.34 171 THR A O 1
ATOM 1358 N N . SER A 1 172 ? 12.934 -18.035 -30.190 1.00 42.84 172 SER A N 1
ATOM 1359 C CA . SER A 1 172 ? 14.073 -18.829 -30.628 1.00 42.84 172 SER A CA 1
ATOM 1360 C C . SER A 1 172 ? 14.489 -18.309 -32.002 1.00 42.84 172 SER A C 1
ATOM 1362 O O . SER A 1 172 ? 13.899 -18.685 -33.013 1.00 42.84 172 SER A O 1
ATOM 1364 N N . SER A 1 173 ? 15.451 -17.393 -32.040 1.00 41.34 173 SER A N 1
ATOM 1365 C CA . SER A 1 173 ? 16.182 -17.089 -33.267 1.00 41.34 173 SER A CA 1
ATOM 1366 C C . SER A 1 173 ? 17.371 -18.039 -33.357 1.00 41.34 173 SER A C 1
ATOM 1368 O O . SER A 1 173 ? 18.286 -17.973 -32.534 1.00 41.34 173 SER A O 1
ATOM 1370 N N . THR A 1 174 ? 17.235 -18.955 -34.314 1.00 35.22 174 THR A N 1
ATOM 1371 C CA . THR A 1 174 ? 18.254 -19.810 -34.933 1.00 35.22 174 THR A CA 1
ATOM 1372 C C . THR A 1 174 ? 19.438 -19.002 -35.450 1.00 35.22 174 THR A C 1
ATOM 1374 O O . THR A 1 174 ? 19.211 -17.846 -35.874 1.00 35.22 174 THR A O 1
#

Radius of gyration: 20.32 Å; chains: 1; bounding box: 63×52×64 Å

Secondary structure (DSSP, 8-state):
---TTS----TT---THHHHHHHHHHHHHHHHT-SSSS-TT-HHHHHHHHHHHH-HHHHHHHHHHTT-----SSPPPPPPTT--HHHHHHHHHHHHHHH--S--------------S--------TT----HHHHHHHHHHT-SSGGGSPPHHHHHHSHHHH------------

Sequence (174 aa):
REPTAFYSNPILRQTTAVDLWAVGVIFLSFLTGRYPFIKVEDDLEVLHSFSHLLGYERMQQGAHSVGKRILIDPRPPPLGDKETPLAYMKKRLIAMRKAERKLISLPPSMRTNTSTDSPTVIALSNTHHFPSAAYDLCARLLEPVPSRRITAEEAVRHPYIRGTSAKPNITSST